Protein AF-A0A535IKL8-F1 (afdb_monomer)

Secondary structure (DSSP, 8-state):
--HHHHHHHHHT--HHHHHHHHHHHHHHTS--HHHHHIIIIIIIIHHHHHHHHHHHHHGGG-S-GGGGTTTTHHHHHHHHHHHHT--SHHHHHHHHHHHHHHHHHHHHT-HHHHHHHHHHHHHHHHHHSPPPPP--

Radius of gyration: 20.5 Å; Cα contacts (8 Å, |Δi|>4): 107; chains: 1; bounding box: 47×51×52 Å

Sequence (136 aa):
MPAPRRALMAHVLTDEAFALAIAHFTRLGRTDERGYWIAAIGSTWIPWNVATLAGVLIGREIPSPERFGIDIVFPAAMVGLAAGLITGRREVVAAIVGAVLGEAVGLLVSPSLGIVAGGLLGPAAGLAVPERAPRN

Solvent-accessible surface area (backbone atoms only — not comparable to full-atom values): 7489 Å² total; per-residue (Å²): 132,59,70,71,59,53,50,55,51,58,71,51,59,44,73,66,21,46,54,49,26,51,56,50,23,64,74,67,76,44,91,49,71,66,58,35,48,45,25,20,41,64,67,40,50,48,54,48,51,52,52,49,50,50,45,69,71,48,51,81,74,51,80,64,46,66,85,75,44,59,81,46,46,65,64,51,49,53,52,51,53,55,56,73,66,49,85,52,70,38,46,50,44,12,51,52,47,13,50,54,44,14,50,52,36,22,75,76,74,33,58,70,54,3,53,52,45,10,68,49,52,3,51,52,54,12,69,70,46,79,80,80,74,82,86,126

Mean predicted aligned error: 6.41 Å

Structure (mmCIF, N/CA/C/O backbone):
data_AF-A0A535IKL8-F1
#
_entry.id   AF-A0A535IKL8-F1
#
loop_
_atom_site.group_PDB
_atom_site.id
_atom_site.type_symbol
_atom_site.label_atom_id
_atom_site.label_alt_id
_atom_site.label_comp_id
_atom_site.label_asym_id
_atom_site.label_entity_id
_atom_site.label_seq_id
_atom_site.pdbx_PDB_ins_code
_atom_site.Cartn_x
_atom_site.Cartn_y
_atom_site.Cartn_z
_atom_site.occupancy
_atom_site.B_iso_or_equiv
_atom_site.auth_seq_id
_atom_site.auth_comp_id
_atom_site.auth_asym_id
_atom_site.auth_atom_id
_atom_site.pdbx_PDB_model_num
ATOM 1 N N . MET A 1 1 ? -8.911 18.533 20.422 1.00 74.25 1 MET A N 1
ATOM 2 C CA . MET A 1 1 ? -7.628 18.955 19.806 1.00 74.25 1 MET A CA 1
ATOM 3 C C . MET A 1 1 ? -7.857 20.179 18.924 1.00 74.25 1 MET A C 1
ATOM 5 O O . MET A 1 1 ? -8.888 20.204 18.257 1.00 74.25 1 MET A O 1
ATOM 9 N N . PRO A 1 2 ? -6.940 21.165 18.901 1.00 87.69 2 PRO A N 1
ATOM 10 C CA . PRO A 1 2 ? -7.042 22.349 18.039 1.00 87.69 2 PRO A CA 1
ATOM 11 C C . PRO A 1 2 ? -7.068 21.982 16.546 1.00 87.69 2 PRO A C 1
ATOM 13 O O . PRO A 1 2 ? -6.408 21.024 16.137 1.00 87.69 2 PRO A O 1
ATOM 16 N N . ALA A 1 3 ? -7.776 22.765 15.726 1.00 91.69 3 ALA A N 1
ATOM 17 C CA . ALA A 1 3 ? -7.870 22.573 14.273 1.00 91.69 3 ALA A CA 1
ATOM 18 C C . ALA A 1 3 ? -6.513 22.420 13.542 1.00 91.69 3 ALA A C 1
ATOM 20 O O . ALA A 1 3 ? -6.380 21.454 12.791 1.00 91.69 3 ALA A O 1
ATOM 21 N N . PRO A 1 4 ? -5.479 23.258 13.782 1.00 93.06 4 PRO A N 1
ATOM 22 C CA . PRO A 1 4 ? -4.202 23.119 13.069 1.00 93.06 4 PRO A CA 1
ATOM 23 C C . PRO A 1 4 ? -3.474 21.815 13.409 1.00 93.06 4 PRO A C 1
ATOM 25 O O . PRO A 1 4 ? -2.844 21.200 12.555 1.00 93.06 4 PRO A O 1
ATOM 28 N N . ARG A 1 5 ? -3.612 21.338 14.649 1.00 90.00 5 ARG A N 1
ATOM 29 C CA . ARG A 1 5 ? -2.992 20.086 15.091 1.00 90.00 5 ARG A CA 1
ATOM 30 C C . ARG A 1 5 ? -3.632 18.879 14.416 1.00 90.00 5 ARG A C 1
ATOM 32 O O . ARG A 1 5 ? -2.928 17.988 13.961 1.00 90.00 5 ARG A O 1
ATOM 39 N N . ARG A 1 6 ? -4.962 18.887 14.288 1.00 89.25 6 ARG A N 1
ATOM 40 C CA . ARG A 1 6 ? -5.698 17.862 13.533 1.00 89.25 6 ARG A CA 1
ATOM 41 C C . ARG A 1 6 ? -5.328 17.868 12.051 1.00 89.25 6 ARG A C 1
ATOM 43 O O . ARG A 1 6 ? -5.210 16.794 11.478 1.00 89.25 6 ARG A O 1
ATOM 50 N N . ALA A 1 7 ? -5.123 19.044 11.457 1.00 93.06 7 ALA A N 1
ATOM 51 C CA . ALA A 1 7 ? -4.684 19.159 10.069 1.00 93.06 7 ALA A CA 1
ATOM 52 C C . ALA A 1 7 ? -3.282 18.565 9.863 1.00 93.06 7 ALA A C 1
ATOM 54 O O . ALA A 1 7 ? -3.081 17.803 8.924 1.00 93.06 7 ALA A O 1
ATOM 55 N N . LEU A 1 8 ? -2.339 18.838 10.772 1.00 92.56 8 LEU A N 1
ATOM 56 C CA . LEU A 1 8 ? -1.001 18.246 10.701 1.00 92.56 8 LEU A CA 1
ATOM 57 C C . LEU A 1 8 ? -1.037 16.725 10.881 1.00 92.56 8 LEU A C 1
ATOM 59 O O . LEU A 1 8 ? -0.353 16.010 10.160 1.00 92.56 8 LEU A O 1
ATOM 63 N N . MET A 1 9 ? -1.852 16.226 11.816 1.00 92.94 9 MET A N 1
ATOM 64 C CA . MET A 1 9 ? -2.051 14.785 11.972 1.00 92.94 9 MET A CA 1
ATOM 65 C C . MET A 1 9 ? -2.603 14.190 10.676 1.00 92.94 9 MET A C 1
ATOM 67 O O . MET A 1 9 ? -2.003 13.263 10.153 1.00 92.94 9 MET A O 1
ATOM 71 N N . ALA A 1 10 ? -3.666 14.767 10.113 1.00 91.44 10 ALA A N 1
ATOM 72 C CA . ALA A 1 10 ? -4.252 14.306 8.856 1.00 91.44 10 ALA A CA 1
ATOM 73 C C . ALA A 1 10 ? -3.261 14.340 7.678 1.00 91.44 10 ALA A C 1
ATOM 75 O O . ALA A 1 10 ? -3.314 13.464 6.827 1.00 91.44 10 ALA A O 1
ATOM 76 N N . HIS A 1 11 ? -2.337 15.306 7.641 1.00 92.19 11 HIS A N 1
ATOM 77 C CA . HIS A 1 11 ? -1.319 15.397 6.591 1.00 92.19 11 HIS A CA 1
ATOM 78 C C . HIS A 1 11 ? -0.362 14.195 6.568 1.00 92.19 11 HIS A C 1
ATOM 80 O O . HIS A 1 11 ? 0.059 13.776 5.496 1.00 92.19 11 HIS A O 1
ATOM 86 N N . VAL A 1 12 ? -0.026 13.638 7.735 1.00 93.25 12 VAL A N 1
ATOM 87 C CA . VAL A 1 12 ? 0.870 12.472 7.852 1.00 93.25 12 VAL A CA 1
ATOM 88 C C . VAL A 1 12 ? 0.115 11.151 8.026 1.00 93.25 12 VAL A C 1
ATOM 90 O O . VAL A 1 12 ? 0.720 10.135 8.366 1.00 93.25 12 VAL A O 1
ATOM 93 N N . LEU A 1 13 ? -1.209 11.167 7.863 1.00 94.12 13 LEU A N 1
ATOM 94 C CA . LEU A 1 13 ? -2.038 9.979 8.001 1.00 94.12 13 LEU A CA 1
ATOM 95 C C . LEU A 1 13 ? -1.947 9.146 6.722 1.00 94.12 13 LEU A C 1
ATO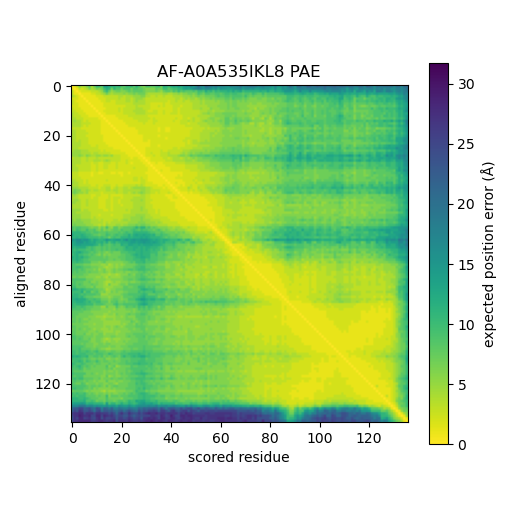M 97 O O . LEU A 1 13 ? -2.432 9.560 5.673 1.00 94.12 13 LEU A O 1
ATOM 101 N N . THR A 1 14 ? -1.357 7.963 6.834 1.00 93.56 14 THR A N 1
ATOM 102 C CA . THR A 1 14 ? -1.373 6.922 5.800 1.00 93.56 14 THR A CA 1
ATOM 103 C C . THR A 1 14 ? -2.177 5.716 6.283 1.00 93.56 14 THR A C 1
ATOM 105 O O . THR A 1 14 ? -2.537 5.642 7.463 1.00 93.56 14 THR A O 1
ATOM 108 N N . ASP A 1 15 ? -2.435 4.755 5.398 1.00 90.81 15 ASP A N 1
ATOM 109 C CA . ASP A 1 15 ? -3.172 3.534 5.738 1.00 90.81 15 ASP A CA 1
ATOM 110 C C . ASP A 1 15 ? -2.436 2.705 6.804 1.00 90.81 15 ASP A C 1
ATOM 112 O O . ASP A 1 15 ? -3.054 2.190 7.738 1.00 90.81 15 ASP A O 1
ATOM 116 N N . GLU A 1 16 ? -1.104 2.643 6.742 1.00 90.69 16 GLU A N 1
ATOM 117 C CA . GLU A 1 16 ? -0.260 1.949 7.721 1.00 90.69 16 GLU A CA 1
ATOM 118 C C . GLU A 1 16 ? -0.261 2.671 9.069 1.00 90.69 16 GLU A C 1
ATOM 120 O O . GLU A 1 16 ? -0.438 2.048 10.122 1.00 90.69 16 GLU A O 1
ATOM 125 N N . ALA A 1 17 ? -0.117 4.000 9.048 1.00 93.06 17 ALA A N 1
ATOM 126 C CA . ALA A 1 17 ? -0.199 4.820 10.248 1.00 93.06 17 ALA A CA 1
ATOM 127 C C . ALA A 1 17 ? -1.577 4.694 10.911 1.00 93.06 17 ALA A C 1
ATOM 129 O O . ALA A 1 17 ? -1.663 4.579 12.136 1.00 93.06 17 ALA A O 1
ATOM 130 N N . PHE A 1 18 ? -2.648 4.669 10.111 1.00 93.38 18 PHE A N 1
ATOM 131 C CA . PHE A 1 18 ? -4.012 4.449 10.575 1.00 93.38 18 PHE A CA 1
ATOM 132 C C . PHE A 1 18 ? -4.175 3.060 11.194 1.00 93.38 18 PHE A C 1
ATOM 134 O O . PHE A 1 18 ? -4.646 2.969 12.328 1.00 93.38 18 PHE A O 1
ATOM 141 N N . ALA A 1 19 ? -3.744 1.998 10.506 1.00 92.31 19 ALA A N 1
ATOM 142 C CA . ALA A 1 19 ? -3.843 0.619 10.984 1.00 92.31 19 ALA A CA 1
ATOM 143 C C . ALA A 1 19 ? -3.109 0.415 12.322 1.00 92.31 19 ALA A C 1
ATOM 145 O O . ALA A 1 19 ? -3.655 -0.173 13.260 1.00 92.31 19 ALA A O 1
ATOM 146 N N . LEU A 1 20 ? -1.896 0.957 12.450 1.00 93.62 20 LEU A N 1
ATOM 147 C CA . LEU A 1 20 ? -1.121 0.903 13.691 1.00 93.62 20 LEU A CA 1
ATOM 148 C C . LEU A 1 20 ? -1.765 1.740 14.805 1.00 93.62 20 LEU A C 1
ATOM 150 O O . LEU A 1 20 ? -1.882 1.271 15.942 1.00 93.62 20 LEU A O 1
ATOM 154 N N . ALA A 1 21 ? -2.206 2.962 14.493 1.00 94.25 21 ALA A N 1
ATOM 155 C CA . ALA A 1 21 ? -2.826 3.851 15.469 1.00 94.25 21 ALA A CA 1
ATOM 156 C C . ALA A 1 21 ? -4.158 3.290 15.988 1.00 94.25 21 ALA A C 1
ATOM 158 O O . ALA A 1 21 ? -4.375 3.277 17.200 1.00 94.25 21 ALA A O 1
ATOM 159 N N . ILE A 1 22 ? -5.029 2.776 15.113 1.00 94.19 22 ILE A N 1
ATOM 160 C CA . ILE A 1 22 ? -6.327 2.228 15.525 1.00 94.19 22 ILE A CA 1
ATOM 161 C C . ILE A 1 22 ? -6.158 0.949 16.347 1.00 94.19 22 ILE A C 1
ATOM 163 O O . ILE A 1 22 ? -6.784 0.824 17.397 1.00 94.19 22 ILE A O 1
ATOM 167 N N . ALA A 1 23 ? -5.249 0.048 15.957 1.00 93.69 23 ALA A N 1
ATOM 168 C CA . ALA A 1 23 ? -4.936 -1.143 16.746 1.00 93.69 23 ALA A CA 1
ATOM 169 C C . ALA A 1 23 ? -4.415 -0.769 18.146 1.00 93.69 23 ALA A C 1
ATOM 171 O O . ALA A 1 23 ? -4.797 -1.375 19.152 1.00 93.69 23 ALA A O 1
ATOM 172 N N . HIS A 1 24 ? -3.581 0.272 18.229 1.00 94.94 24 HIS A N 1
ATOM 173 C CA . HIS A 1 24 ? -3.083 0.798 19.494 1.00 94.94 24 HIS A CA 1
ATOM 174 C C . HIS A 1 24 ? -4.193 1.417 20.359 1.00 94.94 24 HIS A C 1
ATOM 176 O O . HIS A 1 24 ? -4.280 1.109 21.550 1.00 94.94 24 HIS A O 1
ATOM 182 N N . PHE A 1 25 ? -5.063 2.248 19.778 1.00 95.75 25 PHE A N 1
ATOM 183 C CA . PHE A 1 25 ? -6.163 2.895 20.503 1.00 95.75 25 PHE A CA 1
ATOM 184 C C . PHE A 1 25 ? -7.187 1.886 21.005 1.00 95.75 25 PHE A C 1
ATOM 186 O O . PHE A 1 25 ? -7.606 1.982 22.158 1.00 95.75 25 PHE A O 1
ATOM 193 N N . THR A 1 26 ? -7.537 0.891 20.186 1.00 95.62 26 THR A N 1
ATOM 194 C CA . THR A 1 26 ? -8.438 -0.198 20.583 1.00 95.62 26 THR A CA 1
ATOM 195 C C . THR A 1 26 ? -7.865 -0.973 21.765 1.00 95.62 26 THR A C 1
ATOM 197 O O . THR A 1 26 ? -8.587 -1.240 22.722 1.00 95.62 26 THR A O 1
ATOM 200 N N . ARG A 1 27 ? -6.555 -1.262 21.768 1.00 96.06 27 ARG A N 1
ATOM 201 C CA . ARG A 1 27 ? -5.894 -1.931 22.902 1.00 96.06 27 ARG A CA 1
ATOM 202 C C . ARG A 1 27 ? -5.917 -1.094 24.185 1.00 96.06 27 ARG A C 1
ATOM 204 O O . ARG A 1 27 ? -6.022 -1.653 25.271 1.00 96.06 27 ARG A O 1
ATOM 211 N N . LEU A 1 28 ? -5.776 0.226 24.075 1.00 95.94 28 LEU A N 1
ATOM 212 C CA . LEU A 1 28 ? -5.777 1.133 25.228 1.00 95.94 28 LEU A CA 1
ATOM 213 C C . LEU A 1 28 ? -7.182 1.548 25.691 1.00 95.94 28 LEU A C 1
ATOM 215 O O . LEU A 1 28 ? -7.309 2.111 26.777 1.00 95.94 28 LEU A O 1
ATOM 219 N N . GLY A 1 29 ? -8.216 1.345 24.869 1.00 96.19 29 GLY A N 1
ATOM 220 C CA . GLY A 1 29 ? -9.574 1.838 25.121 1.00 96.19 29 GLY A CA 1
ATOM 221 C C . GLY A 1 29 ? -9.709 3.366 25.067 1.00 96.19 29 GLY A C 1
ATOM 222 O O . GLY A 1 29 ? -10.720 3.914 25.500 1.00 96.19 29 GLY A O 1
ATOM 223 N N . ARG A 1 30 ? -8.692 4.077 24.565 1.00 93.62 30 ARG A N 1
ATOM 224 C CA . ARG A 1 30 ? -8.683 5.540 24.435 1.00 93.62 30 ARG A CA 1
ATOM 225 C C . ARG A 1 30 ? -7.778 5.988 23.296 1.00 93.62 30 ARG A C 1
ATOM 227 O O . ARG A 1 30 ? -6.819 5.307 22.941 1.00 93.62 30 ARG A O 1
ATOM 234 N N . THR A 1 31 ? -8.030 7.188 22.785 1.00 91.25 31 THR A N 1
ATOM 235 C CA . THR A 1 31 ? -7.108 7.848 21.856 1.00 91.25 31 THR A CA 1
ATOM 236 C C . THR A 1 31 ? -5.801 8.202 22.563 1.00 91.25 31 THR A C 1
ATOM 238 O O . THR A 1 31 ? -5.821 8.740 23.677 1.00 91.25 31 THR A O 1
ATOM 241 N N . ASP A 1 32 ? -4.675 7.954 21.899 1.00 93.81 32 ASP A N 1
ATOM 242 C CA . ASP A 1 32 ? -3.350 8.328 22.388 1.00 93.81 32 ASP A CA 1
ATOM 243 C C . ASP A 1 32 ? -2.556 9.081 21.319 1.00 93.81 32 ASP A C 1
ATOM 245 O O . ASP A 1 32 ? -2.078 8.521 20.337 1.00 93.81 32 ASP A O 1
ATOM 249 N N . GLU A 1 33 ? -2.408 10.390 21.498 1.00 92.25 33 GLU A N 1
ATOM 250 C CA . GLU A 1 33 ? -1.768 11.220 20.477 1.00 92.25 33 GLU A CA 1
ATOM 251 C C . GLU A 1 33 ? -0.281 10.887 20.286 1.00 92.25 33 GLU A C 1
ATOM 253 O O . GLU A 1 33 ? 0.255 11.003 19.190 1.00 92.25 33 GLU A O 1
ATOM 258 N N . ARG A 1 34 ? 0.411 10.452 21.341 1.00 92.69 34 ARG A N 1
ATOM 259 C CA . ARG A 1 34 ? 1.823 10.069 21.226 1.00 92.69 34 ARG A CA 1
ATOM 260 C C . ARG A 1 34 ? 1.969 8.788 20.412 1.00 92.69 34 ARG A C 1
ATOM 262 O O . ARG A 1 34 ? 2.785 8.758 19.493 1.00 92.69 34 ARG A O 1
ATOM 269 N N . GLY A 1 35 ? 1.142 7.781 20.697 1.00 92.81 35 GLY A N 1
ATOM 270 C CA . GLY A 1 35 ? 1.054 6.561 19.899 1.00 92.81 35 GLY A CA 1
ATOM 271 C C . GLY A 1 35 ? 0.753 6.844 18.426 1.00 92.81 35 GLY A C 1
ATOM 272 O O . GLY A 1 35 ? 1.382 6.246 17.555 1.00 92.81 35 GLY A O 1
ATOM 273 N N . TYR A 1 36 ? -0.114 7.825 18.143 1.00 94.69 36 TYR A N 1
ATOM 274 C CA . TYR A 1 36 ? -0.354 8.296 16.777 1.00 94.69 36 TYR A CA 1
ATOM 275 C C . TYR A 1 36 ? 0.925 8.767 16.079 1.00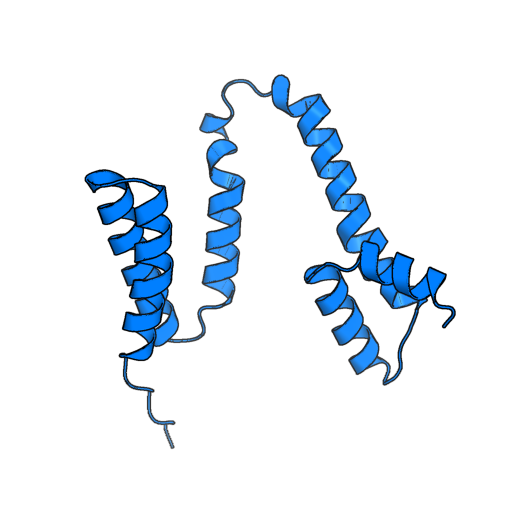 94.69 36 TYR A C 1
ATOM 277 O O . TYR A 1 36 ? 1.246 8.292 14.995 1.00 94.69 36 TYR A O 1
ATOM 285 N N . TRP A 1 37 ? 1.665 9.701 16.686 1.00 95.19 37 TRP A N 1
ATOM 286 C CA . TRP A 1 37 ? 2.855 10.275 16.053 1.00 95.19 37 TRP A CA 1
ATOM 287 C C . TRP A 1 37 ? 3.969 9.244 15.853 1.00 95.19 37 TRP A C 1
ATOM 289 O O . TRP A 1 37 ? 4.702 9.328 14.871 1.00 95.19 37 TRP A O 1
ATOM 299 N N . ILE A 1 38 ? 4.075 8.242 16.729 1.00 94.44 38 ILE A N 1
ATOM 300 C CA . ILE A 1 38 ? 5.015 7.126 16.549 1.00 94.44 38 ILE A CA 1
ATOM 301 C C . ILE A 1 38 ? 4.625 6.273 15.330 1.00 94.44 38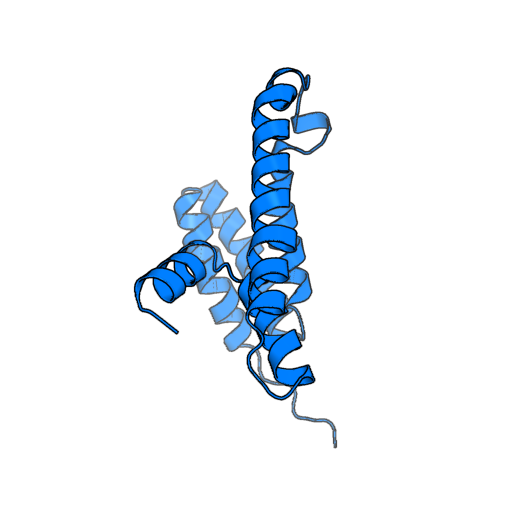 ILE A C 1
ATOM 303 O O . ILE A 1 38 ? 5.493 5.919 1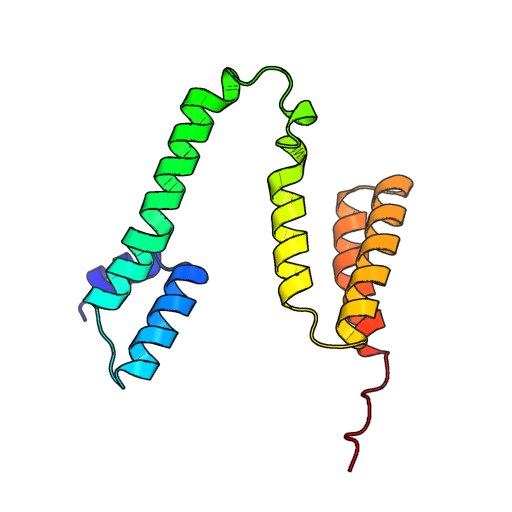4.530 1.00 94.44 38 ILE A O 1
ATOM 307 N N . ALA A 1 39 ? 3.335 5.977 15.150 1.00 93.06 39 ALA A N 1
ATOM 308 C CA . ALA A 1 39 ? 2.842 5.256 13.976 1.00 93.06 39 ALA A CA 1
ATOM 309 C C . ALA A 1 39 ? 3.031 6.070 12.680 1.00 93.06 39 ALA A C 1
ATOM 311 O O . ALA A 1 39 ? 3.604 5.581 11.707 1.00 93.06 39 ALA A O 1
ATOM 312 N N . ALA A 1 40 ? 2.614 7.337 12.687 1.00 93.56 40 ALA A N 1
ATOM 313 C CA . ALA A 1 40 ? 2.660 8.204 11.515 1.00 93.56 40 ALA A CA 1
ATOM 314 C C . ALA A 1 40 ? 4.090 8.603 11.124 1.00 93.56 40 ALA A C 1
ATOM 316 O O . ALA A 1 40 ? 4.526 8.357 10.001 1.00 93.56 40 ALA A O 1
ATOM 317 N N . ILE A 1 41 ? 4.853 9.190 12.050 1.00 93.94 41 ILE A N 1
ATOM 318 C CA . ILE A 1 41 ? 6.196 9.697 11.750 1.00 93.94 41 ILE A CA 1
ATOM 319 C C . ILE A 1 41 ? 7.233 8.584 11.852 1.00 93.94 41 ILE A C 1
ATOM 321 O O . ILE A 1 41 ? 8.005 8.371 10.920 1.00 93.94 41 ILE A O 1
ATOM 325 N N . GLY A 1 42 ? 7.257 7.885 12.987 1.00 91.00 42 GLY A N 1
ATOM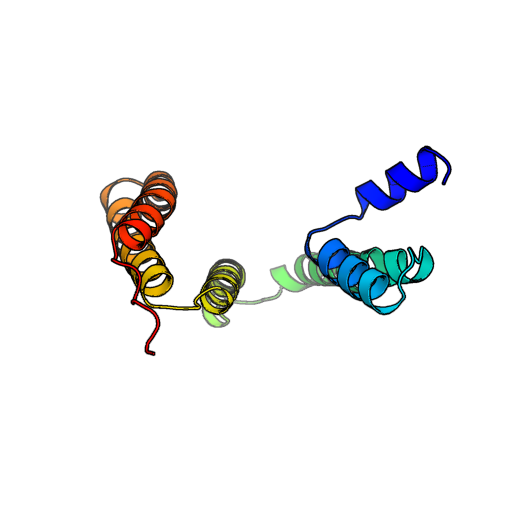 326 C CA . GLY A 1 42 ? 8.307 6.914 13.291 1.00 91.00 42 GLY A CA 1
ATOM 327 C C . GLY A 1 42 ? 8.269 5.683 12.391 1.00 91.00 42 GLY A C 1
ATOM 328 O O . GLY A 1 42 ? 9.313 5.235 11.930 1.00 91.00 42 GLY A O 1
ATOM 329 N N . SER A 1 43 ? 7.073 5.157 12.124 1.00 88.12 43 SER A N 1
ATOM 330 C CA . SER A 1 43 ? 6.917 3.892 11.393 1.00 88.12 43 SER A CA 1
ATOM 331 C C . SER A 1 43 ? 6.708 4.081 9.893 1.00 88.12 43 SER A C 1
ATOM 333 O O . SER A 1 43 ? 6.984 3.157 9.137 1.00 88.12 43 SER A O 1
ATOM 335 N N . THR A 1 44 ? 6.260 5.266 9.458 1.00 90.12 44 THR A N 1
ATOM 336 C CA . THR A 1 44 ? 5.890 5.491 8.053 1.00 90.12 44 THR A CA 1
ATOM 337 C C . THR A 1 44 ? 6.664 6.641 7.417 1.00 90.12 44 THR A C 1
ATOM 339 O O . THR A 1 44 ? 7.450 6.415 6.499 1.00 90.12 44 THR A O 1
ATOM 342 N N . TRP A 1 45 ? 6.522 7.870 7.925 1.00 93.38 45 TRP A N 1
ATOM 343 C CA . TRP A 1 45 ? 7.113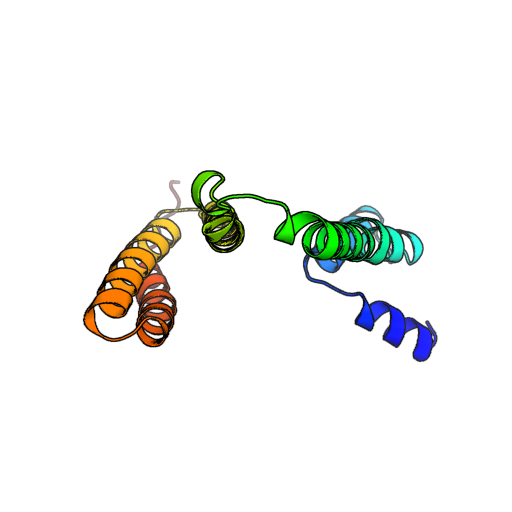 9.050 7.282 1.00 93.38 45 TRP A CA 1
ATOM 344 C C . TRP A 1 45 ? 8.648 9.017 7.241 1.00 93.38 45 TRP A C 1
ATOM 346 O O . TRP A 1 45 ? 9.233 9.285 6.191 1.00 93.38 45 TRP A O 1
ATOM 356 N N . ILE A 1 46 ? 9.317 8.684 8.355 1.00 95.00 46 ILE A N 1
ATOM 357 C CA . ILE A 1 46 ? 10.787 8.628 8.407 1.00 95.00 46 ILE A CA 1
ATOM 358 C C . ILE A 1 46 ? 11.320 7.515 7.493 1.00 95.00 46 ILE A C 1
ATOM 360 O O . ILE A 1 46 ? 12.121 7.842 6.614 1.00 95.00 46 ILE A O 1
ATOM 364 N N . PRO A 1 47 ? 10.891 6.238 7.620 1.00 94.50 47 PRO A N 1
ATOM 365 C CA . PRO A 1 47 ? 11.366 5.176 6.735 1.00 94.50 47 PRO A CA 1
ATOM 366 C C . PRO A 1 47 ? 11.129 5.482 5.258 1.00 94.50 47 PRO A C 1
ATOM 368 O O . PRO A 1 47 ? 12.026 5.265 4.447 1.00 94.50 47 PRO A O 1
ATOM 371 N N . TRP A 1 48 ? 9.973 6.058 4.914 1.00 92.81 48 TRP A N 1
ATOM 372 C CA . TRP A 1 48 ? 9.655 6.450 3.543 1.00 92.81 48 TRP A CA 1
ATOM 373 C C . TRP A 1 48 ? 10.635 7.484 2.986 1.00 92.81 48 TRP A C 1
ATOM 375 O O . TRP A 1 48 ? 11.194 7.299 1.903 1.00 92.81 48 TRP A O 1
ATOM 385 N N . ASN A 1 49 ? 10.873 8.572 3.724 1.00 95.75 49 ASN A N 1
ATOM 386 C CA . ASN A 1 49 ? 11.787 9.625 3.282 1.00 95.75 49 ASN A CA 1
ATOM 387 C C . ASN A 1 49 ? 13.237 9.134 3.233 1.00 95.75 49 ASN A C 1
ATOM 389 O O . ASN A 1 49 ? 13.953 9.473 2.295 1.00 95.75 49 ASN A O 1
ATOM 393 N N . VAL A 1 50 ? 13.661 8.303 4.190 1.00 96.50 50 VAL A N 1
ATOM 394 C CA . VAL A 1 50 ? 14.999 7.692 4.185 1.00 96.50 50 VAL A CA 1
ATOM 395 C C . VAL A 1 50 ? 15.170 6.773 2.978 1.00 96.50 50 VAL A C 1
ATOM 397 O O . VAL A 1 50 ? 16.163 6.900 2.267 1.00 96.50 50 VAL A O 1
ATOM 400 N N . ALA A 1 51 ? 14.202 5.894 2.703 1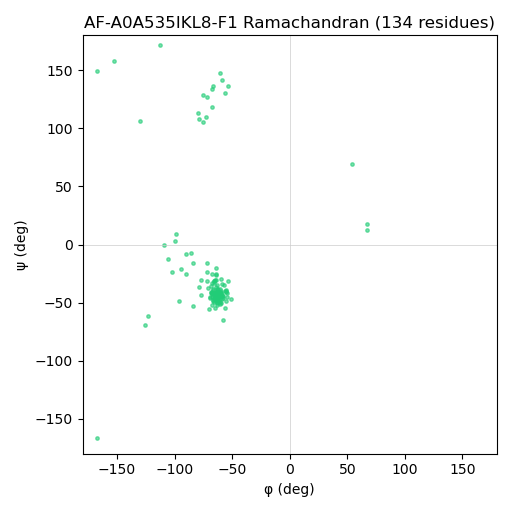.00 92.94 51 ALA A N 1
ATOM 401 C CA . ALA A 1 51 ? 14.236 5.010 1.540 1.00 92.94 51 ALA A CA 1
ATOM 402 C C . ALA A 1 51 ? 14.218 5.801 0.223 1.00 92.94 51 ALA A C 1
ATOM 404 O O . ALA A 1 51 ? 14.982 5.492 -0.688 1.00 92.94 51 ALA A O 1
ATOM 405 N N . THR A 1 52 ? 13.410 6.861 0.142 1.00 93.81 52 THR A N 1
ATOM 406 C CA . THR A 1 52 ? 13.356 7.758 -1.023 1.00 93.81 52 THR A CA 1
ATOM 407 C C . THR A 1 52 ? 14.692 8.458 -1.239 1.00 93.81 52 THR A C 1
ATOM 409 O O . THR A 1 52 ? 15.221 8.452 -2.348 1.00 93.81 52 THR A O 1
ATOM 412 N N . LEU A 1 53 ? 15.270 9.033 -0.182 1.00 96.62 53 LEU A N 1
ATOM 413 C CA . LEU A 1 53 ? 16.561 9.709 -0.254 1.00 96.62 53 LEU A CA 1
ATOM 414 C C . LEU A 1 53 ? 17.668 8.729 -0.655 1.00 96.62 53 LEU A C 1
ATOM 416 O O . LEU A 1 53 ? 18.446 9.029 -1.55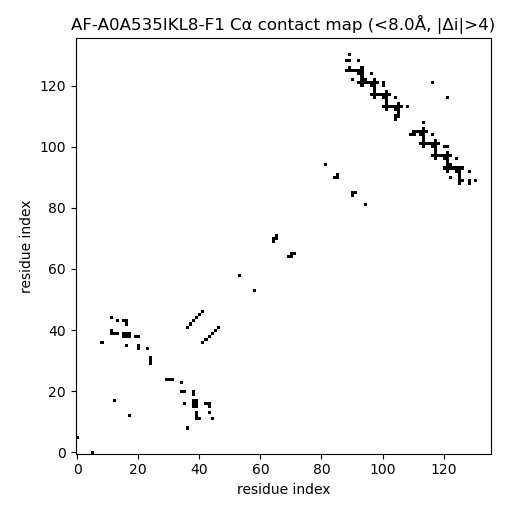7 1.00 96.62 53 LEU A O 1
ATOM 420 N N . ALA A 1 54 ? 17.705 7.545 -0.042 1.00 93.69 54 ALA A N 1
ATOM 421 C CA . ALA A 1 54 ? 18.638 6.485 -0.410 1.00 93.69 54 ALA A CA 1
ATOM 422 C C . ALA A 1 54 ? 18.474 6.080 -1.883 1.00 93.69 54 ALA A C 1
ATOM 424 O O . ALA A 1 54 ? 19.466 5.983 -2.603 1.00 93.69 54 ALA A O 1
ATOM 425 N N . GLY A 1 55 ? 17.235 5.922 -2.354 1.00 91.19 55 GLY A N 1
ATOM 426 C CA . GLY A 1 55 ? 16.927 5.612 -3.749 1.00 91.19 55 GLY A CA 1
ATOM 427 C C . GLY A 1 55 ? 17.387 6.701 -4.721 1.00 91.19 55 GLY A C 1
ATOM 428 O O . GLY A 1 55 ? 17.983 6.388 -5.747 1.00 91.19 55 GLY A O 1
ATOM 429 N N . VAL A 1 56 ? 17.184 7.980 -4.393 1.00 92.06 56 VAL A N 1
ATOM 430 C CA . VAL A 1 56 ? 17.626 9.105 -5.237 1.00 92.06 56 VAL A CA 1
ATOM 431 C C . VAL A 1 56 ? 19.152 9.220 -5.278 1.00 92.06 56 VAL A C 1
ATOM 433 O O . VAL A 1 56 ? 19.708 9.489 -6.344 1.00 92.06 56 VAL A O 1
ATOM 436 N N . LEU A 1 57 ? 19.825 9.027 -4.141 1.00 94.44 57 LEU A N 1
ATOM 437 C CA . LEU A 1 57 ? 21.277 9.187 -4.031 1.00 94.44 57 LEU A CA 1
ATOM 438 C C . LEU A 1 57 ? 22.052 8.004 -4.618 1.00 94.44 57 LEU A C 1
ATOM 440 O O . LEU A 1 57 ? 23.047 8.216 -5.301 1.00 94.44 57 LEU A O 1
ATOM 444 N N . ILE A 1 58 ? 21.611 6.774 -4.347 1.00 91.38 58 ILE A N 1
ATOM 445 C CA . ILE A 1 58 ? 22.359 5.551 -4.682 1.00 91.38 58 ILE A CA 1
ATOM 446 C C . ILE A 1 58 ? 21.785 4.875 -5.932 1.00 91.38 58 ILE A C 1
ATOM 448 O O . ILE A 1 58 ? 22.504 4.172 -6.633 1.00 91.38 58 ILE A O 1
ATOM 452 N N . GLY A 1 59 ? 20.512 5.101 -6.271 1.00 86.25 59 GLY A N 1
ATOM 453 C CA . GLY A 1 59 ? 19.835 4.375 -7.352 1.00 86.25 59 GLY A CA 1
ATOM 454 C C . GLY A 1 59 ? 20.485 4.534 -8.728 1.00 86.25 59 GLY A C 1
ATOM 455 O O . GLY A 1 59 ? 20.440 3.605 -9.527 1.00 86.25 59 GLY A O 1
ATOM 456 N N . ARG A 1 60 ? 21.141 5.673 -8.994 1.00 86.00 60 ARG A N 1
ATOM 457 C CA . ARG A 1 60 ? 21.877 5.915 -10.250 1.00 86.00 60 ARG A CA 1
ATOM 458 C C . ARG A 1 60 ? 23.176 5.116 -10.358 1.00 86.00 60 ARG A C 1
ATOM 460 O O . ARG A 1 60 ? 23.636 4.874 -11.467 1.00 86.00 60 ARG A O 1
ATOM 467 N N . GLU A 1 61 ? 23.737 4.708 -9.226 1.00 88.88 61 GLU A N 1
ATOM 468 C CA . GLU A 1 61 ? 24.989 3.953 -9.150 1.00 88.88 61 GLU A CA 1
ATOM 469 C C . GLU A 1 61 ? 24.769 2.444 -9.307 1.00 88.88 61 GLU A C 1
ATOM 471 O O . GLU A 1 61 ? 25.740 1.700 -9.395 1.00 88.88 61 GLU A O 1
ATOM 476 N N . ILE A 1 62 ? 23.515 1.969 -9.334 1.00 86.56 62 ILE A N 1
ATOM 477 C CA . ILE A 1 62 ? 23.186 0.545 -9.457 1.00 86.56 62 ILE A CA 1
ATOM 478 C C . ILE A 1 62 ? 23.320 0.118 -10.926 1.00 86.56 62 ILE A C 1
ATOM 480 O O . ILE A 1 62 ? 22.454 0.452 -11.743 1.00 86.56 62 ILE A O 1
ATOM 484 N N . PRO A 1 63 ? 24.352 -0.662 -11.301 1.00 85.44 63 PRO A N 1
ATOM 485 C CA . PRO A 1 63 ? 24.512 -1.101 -12.676 1.00 85.44 63 PRO A CA 1
ATOM 486 C C . PRO A 1 63 ? 23.499 -2.208 -12.967 1.00 85.44 63 PRO A C 1
ATOM 488 O O . PRO A 1 63 ? 23.449 -3.212 -12.260 1.00 85.44 63 PRO A O 1
ATOM 491 N N . SER A 1 64 ? 22.732 -2.057 -14.048 1.00 87.88 64 SER A N 1
ATOM 492 C CA . SER A 1 64 ? 21.718 -3.036 -14.482 1.00 87.88 64 SER A CA 1
ATOM 493 C C . SER A 1 64 ? 20.688 -3.400 -13.387 1.00 87.88 64 SER A C 1
ATOM 495 O O . SER A 1 64 ? 20.680 -4.543 -12.921 1.00 87.88 64 SER A O 1
ATOM 497 N N . PRO A 1 65 ? 19.789 -2.475 -12.987 1.00 86.19 65 PRO A N 1
ATOM 498 C CA . PRO A 1 65 ? 18.788 -2.708 -11.932 1.00 86.19 65 PRO A CA 1
ATOM 499 C C . PRO A 1 65 ? 17.916 -3.957 -12.148 1.00 86.19 65 PRO A C 1
ATOM 501 O O . PRO A 1 65 ? 17.545 -4.629 -11.186 1.00 86.19 65 PRO A O 1
ATOM 504 N N . GLU A 1 66 ? 17.665 -4.308 -13.410 1.00 88.12 66 GLU A N 1
ATOM 505 C CA . GLU A 1 66 ? 16.916 -5.497 -13.842 1.00 88.12 66 GLU A CA 1
ATOM 506 C C . GLU A 1 66 ? 17.524 -6.809 -13.316 1.00 88.12 66 GLU A C 1
ATOM 508 O O . GLU A 1 66 ? 16.805 -7.728 -12.932 1.00 88.12 66 GLU A O 1
ATOM 513 N N . ARG A 1 67 ? 18.860 -6.903 -13.202 1.00 89.00 67 ARG A N 1
ATOM 514 C CA . ARG A 1 67 ? 19.521 -8.108 -12.655 1.00 89.00 67 ARG A CA 1
ATOM 515 C C . ARG A 1 67 ? 19.182 -8.359 -11.190 1.00 89.00 67 ARG A C 1
ATOM 517 O O . ARG A 1 67 ? 19.282 -9.494 -10.732 1.00 89.00 67 ARG A O 1
ATOM 524 N N . PHE A 1 68 ? 18.822 -7.306 -10.466 1.00 88.00 68 PHE A N 1
ATOM 525 C CA . PHE A 1 68 ? 18.437 -7.366 -9.062 1.00 88.00 68 PHE A CA 1
ATOM 526 C C . PHE A 1 68 ? 16.911 -7.360 -8.883 1.00 88.00 68 PHE A C 1
ATOM 528 O O . PHE A 1 68 ? 16.438 -7.333 -7.749 1.00 88.00 68 PHE A O 1
ATOM 535 N N . GLY A 1 69 ? 16.142 -7.374 -9.983 1.00 88.38 69 GLY A N 1
ATOM 536 C CA . GLY A 1 69 ? 14.680 -7.309 -9.977 1.00 88.38 69 GLY A CA 1
ATOM 537 C C . GLY A 1 69 ? 14.119 -5.974 -9.485 1.00 88.38 69 GLY A C 1
ATOM 538 O O . GLY A 1 69 ? 12.956 -5.915 -9.094 1.00 88.38 69 GLY A O 1
ATOM 539 N N . ILE A 1 70 ? 14.931 -4.910 -9.458 1.00 89.00 70 ILE A N 1
ATOM 540 C CA . ILE A 1 70 ? 14.543 -3.591 -8.924 1.00 89.00 70 ILE A CA 1
ATOM 541 C C . ILE A 1 70 ? 13.403 -2.969 -9.744 1.00 89.00 70 ILE A C 1
ATOM 543 O O . ILE A 1 70 ? 12.559 -2.262 -9.196 1.00 89.00 70 ILE A O 1
ATOM 547 N N . ASP A 1 71 ? 13.351 -3.277 -11.035 1.00 89.00 71 ASP A N 1
ATOM 548 C CA . ASP A 1 71 ? 12.312 -2.881 -11.985 1.00 89.00 71 ASP A CA 1
ATOM 549 C C . ASP A 1 71 ? 10.928 -3.471 -11.661 1.00 89.00 71 ASP A C 1
ATOM 551 O O . ASP A 1 71 ? 9.910 -2.847 -11.968 1.00 89.00 71 ASP A O 1
ATOM 555 N N . ILE A 1 72 ? 10.875 -4.620 -10.976 1.00 91.62 72 ILE A N 1
ATOM 556 C CA . ILE A 1 72 ? 9.622 -5.297 -10.605 1.00 91.62 72 ILE A CA 1
ATOM 557 C C . ILE A 1 72 ? 9.299 -5.253 -9.107 1.00 91.62 72 ILE A C 1
ATOM 559 O O . ILE A 1 72 ? 8.251 -5.764 -8.709 1.00 91.62 72 ILE A O 1
ATOM 563 N N . VAL A 1 73 ? 10.141 -4.641 -8.263 1.00 91.31 73 VAL A N 1
ATOM 564 C CA . VAL A 1 73 ? 9.943 -4.620 -6.796 1.00 91.31 73 VAL A CA 1
ATOM 565 C C . VAL A 1 73 ? 8.565 -4.084 -6.412 1.00 91.31 73 VAL A C 1
ATOM 567 O O . VAL A 1 73 ? 7.889 -4.677 -5.575 1.00 91.31 73 VAL A O 1
ATOM 570 N N . PHE A 1 74 ? 8.127 -2.980 -7.023 1.00 88.88 74 PHE A N 1
ATOM 571 C CA . PHE A 1 74 ? 6.842 -2.372 -6.678 1.00 88.88 74 PHE A CA 1
ATOM 572 C C . PHE A 1 74 ? 5.641 -3.259 -7.072 1.00 88.88 74 PHE A C 1
ATOM 574 O O . PHE A 1 74 ? 4.838 -3.577 -6.191 1.00 88.88 74 PHE A O 1
ATOM 581 N N . PRO A 1 75 ? 5.521 -3.747 -8.326 1.00 90.25 75 PRO A N 1
ATOM 582 C CA . PRO A 1 75 ? 4.514 -4.751 -8.677 1.00 90.25 75 PRO A CA 1
ATOM 583 C C . PRO A 1 75 ? 4.569 -6.013 -7.805 1.00 90.25 75 PRO A C 1
ATOM 585 O O . PRO A 1 75 ? 3.527 -6.496 -7.364 1.00 90.25 75 PRO A O 1
ATOM 588 N N . ALA A 1 76 ? 5.763 -6.530 -7.501 1.00 91.88 76 ALA A N 1
ATOM 589 C CA . ALA A 1 76 ? 5.929 -7.716 -6.662 1.00 91.88 76 ALA A CA 1
ATOM 590 C C . ALA A 1 76 ? 5.423 -7.485 -5.228 1.00 91.88 76 ALA A C 1
ATOM 592 O O . ALA A 1 76 ? 4.754 -8.353 -4.664 1.00 91.88 76 ALA A O 1
ATOM 593 N N . ALA A 1 77 ? 5.671 -6.303 -4.656 1.00 91.44 77 ALA A N 1
ATOM 594 C CA . ALA A 1 77 ? 5.125 -5.919 -3.358 1.00 91.44 77 ALA A CA 1
ATOM 595 C C . ALA A 1 77 ? 3.587 -5.877 -3.378 1.00 91.44 77 ALA A C 1
ATOM 597 O O . ALA A 1 77 ? 2.953 -6.397 -2.461 1.00 91.44 77 ALA A O 1
ATOM 598 N N . MET A 1 78 ? 2.978 -5.339 -4.443 1.00 90.94 78 MET A N 1
ATOM 599 C CA . MET A 1 78 ? 1.516 -5.337 -4.612 1.00 90.94 78 MET A CA 1
ATOM 600 C C . MET A 1 78 ? 0.940 -6.754 -4.715 1.00 90.94 78 MET A C 1
ATOM 602 O O . MET A 1 78 ? -0.084 -7.045 -4.098 1.00 90.94 78 MET A O 1
ATOM 606 N N . VAL A 1 79 ? 1.614 -7.658 -5.434 1.00 91.69 79 VAL A N 1
ATOM 607 C CA . VAL A 1 79 ? 1.235 -9.081 -5.483 1.00 91.69 79 VAL A CA 1
ATOM 608 C C . VAL A 1 79 ? 1.352 -9.725 -4.100 1.00 91.69 79 VAL A C 1
ATOM 610 O O . VAL A 1 79 ? 0.459 -10.468 -3.702 1.00 91.69 79 VAL A O 1
ATOM 613 N N . GLY A 1 80 ? 2.404 -9.412 -3.340 1.00 92.88 80 GLY A N 1
ATOM 614 C CA . GLY A 1 80 ? 2.566 -9.878 -1.961 1.00 92.88 80 GLY A CA 1
ATOM 615 C C . GLY A 1 80 ? 1.433 -9.413 -1.040 1.00 92.88 80 GLY A C 1
ATOM 616 O O . GLY A 1 80 ? 0.882 -10.220 -0.290 1.00 92.88 80 GLY A O 1
ATOM 617 N N . LEU A 1 81 ? 1.029 -8.142 -1.141 1.00 90.19 81 LEU A N 1
ATOM 618 C CA . LEU A 1 81 ? -0.129 -7.609 -0.415 1.00 90.19 81 LEU A CA 1
ATOM 619 C C . LEU A 1 81 ? -1.423 -8.315 -0.829 1.00 90.19 81 LEU A C 1
ATOM 621 O O . LEU A 1 81 ? -2.178 -8.758 0.034 1.00 90.19 81 LEU A O 1
ATOM 625 N N . ALA A 1 82 ? -1.656 -8.477 -2.135 1.00 90.00 82 ALA A N 1
ATOM 626 C CA . ALA A 1 82 ? -2.825 -9.182 -2.651 1.00 90.00 82 ALA A CA 1
ATOM 627 C C . ALA A 1 82 ? -2.874 -10.635 -2.156 1.00 90.00 82 ALA A C 1
ATOM 629 O O . ALA A 1 82 ? -3.931 -11.099 -1.734 1.00 90.00 82 ALA A O 1
ATOM 630 N N . ALA A 1 83 ? -1.735 -11.332 -2.131 1.00 93.69 83 ALA A N 1
ATOM 631 C CA . ALA A 1 83 ? -1.630 -12.686 -1.596 1.00 93.69 83 ALA A CA 1
ATOM 632 C C . ALA A 1 83 ? -2.006 -12.749 -0.107 1.00 93.69 83 ALA A C 1
ATOM 634 O O . ALA A 1 83 ? -2.703 -13.675 0.304 1.00 93.69 83 ALA A O 1
ATOM 635 N N . GLY A 1 84 ? -1.621 -11.743 0.686 1.00 90.00 84 GLY A N 1
ATOM 636 C CA . GLY A 1 84 ? -2.019 -11.621 2.092 1.00 90.00 84 GLY A CA 1
ATOM 637 C C . GLY A 1 84 ? -3.526 -11.426 2.312 1.00 90.00 84 GLY A C 1
ATOM 638 O O . GLY A 1 84 ? -4.021 -11.712 3.401 1.00 90.00 84 GLY A O 1
ATOM 639 N N . LEU A 1 85 ? -4.266 -10.983 1.290 1.00 90.00 85 LEU A N 1
ATOM 640 C CA . LEU A 1 85 ? -5.724 -10.819 1.327 1.00 90.00 85 LEU A CA 1
ATOM 641 C C . LEU A 1 85 ? -6.491 -12.077 0.880 1.00 90.00 85 LEU A C 1
ATOM 643 O O . LEU A 1 85 ? -7.714 -12.129 1.017 1.00 90.00 85 LEU A O 1
ATOM 647 N N . ILE A 1 86 ? -5.808 -13.099 0.355 1.00 94.00 86 ILE A N 1
ATOM 648 C CA . ILE A 1 86 ? -6.449 -14.338 -0.097 1.00 94.00 86 ILE A CA 1
ATOM 649 C C . ILE A 1 86 ? -6.843 -15.181 1.118 1.00 94.00 86 ILE A C 1
ATOM 651 O O . ILE A 1 86 ? -6.012 -15.833 1.746 1.00 94.00 86 ILE A O 1
ATOM 655 N N . THR A 1 87 ? -8.140 -15.208 1.421 1.00 91.88 87 THR A N 1
ATOM 656 C CA . THR A 1 87 ? -8.698 -15.985 2.543 1.00 91.88 87 THR A CA 1
ATOM 657 C C . THR A 1 87 ? -9.456 -17.238 2.096 1.00 91.88 87 THR A C 1
ATOM 659 O O . THR A 1 87 ? -9.732 -18.121 2.911 1.00 91.88 87 THR A O 1
ATOM 662 N N . GLY A 1 88 ? -9.756 -17.373 0.801 1.00 92.62 88 GLY A N 1
ATOM 663 C CA . GLY A 1 88 ? -10.538 -18.484 0.283 1.00 92.62 88 GLY A CA 1
ATOM 664 C C . GLY A 1 88 ? -10.514 -18.629 -1.238 1.00 92.62 88 GLY A C 1
ATOM 665 O O . GLY A 1 88 ? -9.686 -18.081 -1.963 1.00 92.62 88 GLY A O 1
ATOM 666 N N . ARG A 1 89 ? -11.437 -19.461 -1.738 1.00 93.94 89 ARG A N 1
ATOM 667 C CA . ARG A 1 89 ? -11.512 -19.823 -3.162 1.00 93.94 89 ARG A CA 1
ATOM 668 C C . ARG A 1 89 ? -11.913 -18.640 -4.048 1.00 93.94 89 ARG A C 1
ATOM 670 O O . ARG A 1 89 ? -11.487 -18.597 -5.198 1.00 93.94 89 ARG A O 1
ATOM 677 N N . ARG A 1 90 ? -12.744 -17.723 -3.545 1.00 95.25 90 ARG A N 1
ATOM 678 C CA . ARG A 1 90 ? -13.246 -16.569 -4.309 1.00 95.25 90 ARG A CA 1
ATOM 679 C C . ARG A 1 90 ? -12.101 -15.632 -4.673 1.00 95.25 90 ARG A C 1
ATOM 681 O O . ARG A 1 90 ? -11.968 -15.245 -5.829 1.00 95.25 90 ARG A O 1
ATOM 688 N N . GLU A 1 91 ? -11.240 -15.360 -3.703 1.00 95.00 91 GLU A N 1
ATOM 689 C CA . GLU A 1 91 ? -10.077 -14.486 -3.814 1.00 95.00 91 GLU A CA 1
ATOM 690 C C . GLU A 1 91 ? -9.024 -15.103 -4.741 1.00 95.00 91 GLU A C 1
ATOM 692 O O . GLU A 1 91 ? -8.487 -14.409 -5.599 1.00 95.00 91 GLU A O 1
ATOM 697 N N . VAL A 1 92 ? -8.794 -16.422 -4.648 1.00 95.94 92 VAL A N 1
ATOM 698 C CA . VAL A 1 92 ? -7.914 -17.142 -5.588 1.00 95.94 92 VAL A CA 1
ATOM 699 C C . VAL A 1 92 ? -8.426 -17.028 -7.024 1.00 95.94 92 VAL A C 1
ATOM 701 O O . VAL A 1 92 ? -7.651 -16.730 -7.930 1.00 95.94 92 VAL A O 1
ATOM 704 N N . VAL A 1 93 ? -9.725 -17.253 -7.250 1.00 96.94 93 VAL A N 1
ATOM 705 C CA . VAL A 1 93 ? -10.312 -17.124 -8.592 1.00 96.94 93 VAL A CA 1
ATOM 706 C C . VAL A 1 93 ? -10.193 -15.688 -9.090 1.00 96.94 93 VAL A C 1
ATOM 708 O O . VAL A 1 93 ? -9.782 -15.488 -10.230 1.00 96.94 93 VAL A O 1
ATOM 711 N N . ALA A 1 94 ? -10.477 -14.699 -8.239 1.00 96.75 94 ALA A N 1
ATOM 712 C CA . ALA A 1 94 ? -10.334 -13.298 -8.605 1.00 96.75 94 ALA A CA 1
ATOM 713 C C . ALA A 1 94 ? -8.897 -12.940 -9.003 1.00 96.75 94 ALA A C 1
ATOM 715 O O . ALA A 1 94 ? -8.697 -12.296 -10.032 1.00 96.75 94 ALA A O 1
ATOM 716 N N . ALA A 1 95 ? -7.909 -13.403 -8.234 1.00 96.31 95 ALA A N 1
ATOM 717 C CA . ALA A 1 95 ? -6.497 -13.163 -8.506 1.00 96.31 95 ALA A CA 1
ATOM 718 C C . ALA A 1 95 ? -6.047 -13.807 -9.826 1.00 96.31 95 ALA A C 1
ATOM 720 O O . ALA A 1 95 ? -5.431 -13.137 -10.652 1.00 96.31 95 ALA A O 1
ATOM 721 N N . ILE A 1 96 ? -6.393 -15.078 -10.061 1.00 97.19 96 ILE A N 1
ATOM 722 C CA . ILE A 1 96 ? -5.995 -15.799 -11.281 1.00 97.19 96 ILE A CA 1
ATOM 723 C C . ILE A 1 96 ? -6.668 -15.194 -12.513 1.00 97.19 96 ILE A C 1
ATOM 725 O O . ILE A 1 96 ? -5.996 -14.917 -13.504 1.00 97.19 96 ILE A O 1
ATOM 729 N N . VAL A 1 97 ? -7.984 -14.967 -12.465 1.00 97.75 97 VAL A N 1
ATOM 730 C CA . VAL A 1 97 ? -8.721 -14.395 -13.601 1.00 97.75 97 VAL A CA 1
ATOM 731 C C . VAL A 1 97 ? -8.243 -12.975 -13.886 1.00 97.75 97 VAL A C 1
ATOM 733 O O . VAL A 1 97 ? -8.011 -12.636 -15.044 1.00 97.75 97 VAL A O 1
ATOM 736 N N . GLY A 1 98 ? -8.045 -12.165 -12.843 1.00 97.31 98 GLY A N 1
ATOM 737 C CA . GLY A 1 98 ? -7.520 -10.810 -12.978 1.00 97.31 98 GLY A CA 1
ATOM 738 C C . GLY A 1 98 ? -6.125 -10.783 -13.601 1.00 97.31 98 GLY A C 1
ATOM 739 O O . GLY A 1 98 ? -5.896 -10.004 -14.522 1.00 97.31 98 GLY A O 1
ATOM 740 N N . ALA A 1 99 ? -5.223 -11.667 -13.161 1.00 96.50 99 ALA A N 1
ATOM 741 C CA . ALA A 1 99 ? -3.876 -11.784 -13.718 1.00 96.50 99 ALA A CA 1
ATOM 742 C C . ALA A 1 99 ? -3.901 -12.209 -15.192 1.00 96.50 99 ALA A C 1
ATOM 744 O O . ALA A 1 99 ? -3.343 -11.517 -16.037 1.00 96.50 99 ALA A O 1
ATOM 745 N N . VAL A 1 100 ? -4.616 -13.292 -15.516 1.00 98.06 100 VAL A N 1
ATOM 746 C CA . VAL A 1 100 ? -4.677 -13.833 -16.884 1.00 98.06 100 VAL A CA 1
ATOM 747 C C . VAL A 1 100 ? -5.315 -12.838 -17.851 1.00 98.06 100 VAL A C 1
ATOM 749 O O . VAL A 1 100 ? -4.775 -12.593 -18.927 1.00 98.06 100 VAL A O 1
ATOM 752 N N . LEU A 1 101 ? -6.459 -12.248 -17.488 1.00 97.88 101 LEU A N 1
ATOM 753 C CA . LEU A 1 101 ? -7.137 -11.287 -18.360 1.00 97.88 101 LEU A CA 1
ATOM 754 C C . LEU A 1 101 ? -6.379 -9.966 -18.445 1.00 97.88 101 LEU A C 1
ATOM 756 O O . LEU A 1 101 ? -6.320 -9.374 -19.521 1.00 97.88 101 LEU A O 1
ATOM 760 N N . GLY A 1 102 ? -5.788 -9.514 -17.339 1.00 97.38 102 GLY A N 1
ATOM 761 C CA . GLY A 1 102 ? -4.991 -8.297 -17.326 1.00 97.38 102 GLY A C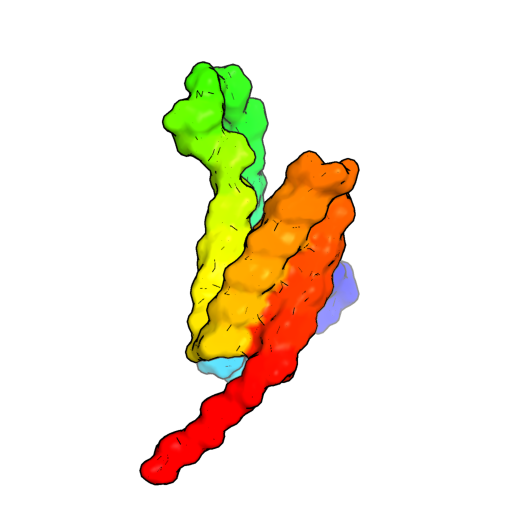A 1
ATOM 762 C C . GLY A 1 102 ? -3.743 -8.414 -18.193 1.00 97.38 102 GLY A C 1
ATOM 763 O O . GLY A 1 102 ? -3.469 -7.513 -18.983 1.00 97.38 102 GLY A O 1
ATOM 764 N N . GLU A 1 103 ? -3.039 -9.543 -18.118 1.00 97.06 103 GLU A N 1
ATOM 765 C CA . GLU A 1 103 ? -1.882 -9.830 -18.966 1.00 97.06 103 GLU A CA 1
ATOM 766 C C . GLU A 1 103 ? -2.288 -9.991 -20.436 1.00 97.06 103 GLU A C 1
ATOM 768 O O . GLU A 1 103 ? -1.718 -9.332 -21.305 1.00 97.06 103 GLU A O 1
ATOM 773 N N . ALA A 1 104 ? -3.330 -10.777 -20.725 1.00 98.12 104 ALA A N 1
ATOM 774 C CA . ALA A 1 104 ? -3.797 -10.983 -22.095 1.00 98.12 104 ALA A CA 1
ATOM 775 C C . ALA A 1 104 ? -4.237 -9.669 -22.764 1.00 98.12 104 ALA A C 1
ATOM 777 O O . ALA A 1 104 ? -3.795 -9.362 -23.870 1.00 98.12 104 ALA A O 1
ATOM 778 N N . VAL A 1 105 ? -5.070 -8.858 -22.102 1.00 98.19 105 VAL A N 1
ATOM 779 C CA . VAL A 1 105 ? -5.506 -7.556 -22.642 1.00 98.19 105 VAL A CA 1
ATOM 780 C C . VAL A 1 105 ? -4.342 -6.560 -22.684 1.00 98.19 105 VAL A C 1
ATOM 782 O O . VAL A 1 105 ? -4.241 -5.778 -23.631 1.00 98.19 105 VAL A O 1
ATOM 785 N N . GLY A 1 106 ? -3.444 -6.617 -21.698 1.00 97.81 106 GLY A N 1
ATOM 786 C CA . GLY A 1 106 ? -2.232 -5.805 -21.639 1.00 97.81 106 GLY A CA 1
ATOM 787 C C . GLY A 1 106 ? -1.329 -5.997 -22.855 1.00 97.81 106 GLY A C 1
ATOM 788 O O . GLY A 1 106 ? -0.884 -5.012 -23.445 1.00 97.81 106 GLY A O 1
ATOM 789 N N . LEU A 1 107 ? -1.108 -7.255 -23.249 1.00 97.75 107 LEU A N 1
ATOM 790 C CA . LEU A 1 107 ? -0.262 -7.635 -24.383 1.00 97.75 107 LEU A CA 1
ATOM 791 C C . LEU A 1 107 ? -0.954 -7.458 -25.741 1.00 97.75 107 LEU A C 1
ATOM 793 O O . LEU A 1 107 ? -0.296 -7.097 -26.714 1.00 97.75 107 LEU A O 1
ATOM 797 N N . LEU A 1 108 ? -2.262 -7.725 -25.826 1.00 98.06 108 LEU A N 1
ATOM 798 C CA . LEU A 1 108 ? -2.996 -7.728 -27.100 1.00 98.06 108 LEU A CA 1
ATOM 799 C C . LEU A 1 108 ? -3.592 -6.368 -27.480 1.00 98.06 108 LEU A C 1
ATOM 801 O O . LEU A 1 108 ? -3.842 -6.133 -28.661 1.00 98.06 108 LEU A O 1
ATOM 805 N N . VAL A 1 109 ? -3.869 -5.498 -26.504 1.00 97.75 109 VAL A N 1
ATOM 806 C CA . VAL A 1 109 ? -4.569 -4.225 -26.736 1.00 97.75 109 VAL A CA 1
ATOM 807 C C . VAL A 1 109 ? -3.770 -3.046 -26.194 1.00 97.75 109 VAL A C 1
ATOM 809 O O . VAL A 1 109 ? -3.286 -2.226 -26.971 1.00 97.75 109 VAL A O 1
ATOM 812 N N . SER A 1 110 ? -3.650 -2.923 -24.870 1.00 97.62 110 SER A N 1
ATOM 813 C CA . SER A 1 110 ? -2.786 -1.926 -24.230 1.00 97.62 110 SER A CA 1
ATOM 814 C C . SER A 1 110 ? -2.606 -2.213 -22.736 1.00 97.62 110 SER A C 1
ATOM 816 O O . SER A 1 110 ? -3.552 -2.676 -22.089 1.00 97.62 110 SER A O 1
ATOM 818 N N . PRO A 1 111 ? -1.454 -1.851 -22.137 1.00 94.88 111 PRO A N 1
ATOM 819 C CA . PRO A 1 111 ? -1.216 -2.042 -20.704 1.00 94.88 111 PRO A CA 1
ATOM 820 C C . PRO A 1 111 ? -2.287 -1.400 -19.813 1.00 94.88 111 PRO A C 1
ATOM 822 O O . PRO A 1 111 ? -2.744 -2.009 -18.848 1.00 94.88 111 PRO A O 1
ATOM 825 N N . SER A 1 112 ? -2.748 -0.193 -20.158 1.00 96.44 112 SER A N 1
ATOM 826 C CA . SER A 1 112 ? -3.779 0.518 -19.391 1.00 96.44 112 SER A CA 1
ATOM 827 C C . SER A 1 112 ? -5.120 -0.219 -19.396 1.00 96.44 112 SER A C 1
ATOM 829 O O . SER A 1 112 ? -5.771 -0.306 -18.356 1.00 96.44 112 SER A O 1
ATOM 831 N N . LEU A 1 113 ? -5.525 -0.784 -20.539 1.00 97.50 113 LEU A N 1
ATOM 832 C CA . LEU A 1 113 ? -6.739 -1.601 -20.613 1.00 97.50 113 LEU A CA 1
ATOM 833 C C . LEU A 1 113 ? -6.560 -2.953 -19.927 1.00 97.50 113 LEU A C 1
ATOM 835 O O . LEU A 1 113 ? -7.522 -3.446 -19.347 1.00 97.50 113 LEU A O 1
ATOM 839 N N . GLY A 1 114 ? -5.348 -3.514 -19.929 1.00 97.25 114 GLY A N 1
ATOM 840 C CA . GLY A 1 114 ? -5.007 -4.698 -19.140 1.00 97.25 114 GLY A CA 1
ATOM 841 C C . GLY A 1 114 ? -5.298 -4.499 -17.655 1.00 97.25 114 GLY A C 1
ATOM 842 O O . GLY A 1 114 ? -6.016 -5.294 -17.051 1.00 97.25 114 GLY A O 1
ATOM 843 N N . ILE A 1 115 ? -4.845 -3.380 -17.085 1.00 94.75 115 ILE A N 1
ATOM 844 C CA . ILE A 1 115 ? -5.112 -3.035 -15.679 1.00 94.75 115 ILE A CA 1
ATOM 845 C C . ILE A 1 115 ? -6.621 -2.950 -15.409 1.00 94.75 115 ILE A C 1
ATOM 847 O O . ILE A 1 115 ? -7.108 -3.539 -14.443 1.00 94.75 115 ILE A O 1
ATOM 851 N N . VAL A 1 116 ? -7.374 -2.257 -16.271 1.00 97.44 116 VAL A N 1
ATOM 852 C CA . VAL A 1 116 ? -8.830 -2.100 -16.111 1.00 97.44 116 VAL A CA 1
ATOM 853 C C . VAL A 1 116 ? -9.552 -3.444 -16.239 1.00 97.44 116 VAL A C 1
ATOM 855 O O . VAL A 1 116 ? -10.392 -3.775 -15.404 1.00 97.44 116 VAL A O 1
ATOM 858 N N . ALA A 1 117 ? -9.214 -4.240 -17.254 1.00 97.25 117 ALA A N 1
ATOM 859 C CA . ALA A 1 117 ? -9.830 -5.539 -17.494 1.00 97.25 117 ALA A CA 1
ATOM 860 C C . ALA A 1 117 ? -9.551 -6.510 -16.342 1.00 97.25 117 ALA A C 1
ATOM 862 O O . ALA A 1 117 ? -10.489 -7.092 -15.800 1.00 97.25 117 ALA A O 1
ATOM 863 N N . GLY A 1 118 ? -8.291 -6.645 -15.921 1.00 97.00 118 GLY A N 1
ATOM 864 C CA . GLY A 1 118 ? -7.915 -7.507 -14.802 1.00 97.00 118 GLY A CA 1
ATOM 865 C C . GLY A 1 118 ? -8.562 -7.070 -13.485 1.00 97.00 118 GLY A C 1
ATOM 866 O O . GLY A 1 118 ? -9.146 -7.895 -12.778 1.00 97.00 118 GLY A O 1
ATOM 867 N N . GLY A 1 119 ? -8.530 -5.765 -13.193 1.00 95.56 119 GLY A N 1
ATOM 868 C CA . GLY A 1 119 ? -9.079 -5.186 -11.965 1.00 95.56 119 GLY A CA 1
ATOM 869 C C . GLY A 1 119 ? -10.604 -5.259 -11.847 1.00 95.56 119 GLY A C 1
ATOM 870 O O . GLY A 1 119 ? -11.117 -5.287 -10.733 1.00 95.56 119 GLY A O 1
ATOM 871 N N . LEU A 1 120 ? -11.337 -5.327 -12.963 1.00 97.38 120 LEU A N 1
ATOM 872 C CA . LEU A 1 120 ? -12.800 -5.459 -12.956 1.00 97.38 120 LEU A CA 1
ATOM 873 C C . LEU A 1 120 ? -13.259 -6.913 -13.104 1.00 97.38 120 LEU A C 1
ATOM 875 O O . LEU A 1 120 ? -14.099 -7.385 -12.335 1.00 97.38 120 LEU A O 1
ATOM 879 N N . LEU A 1 121 ? -12.716 -7.637 -14.085 1.00 97.88 121 LEU A N 1
ATOM 880 C CA . LEU A 1 121 ? -13.186 -8.978 -14.438 1.00 97.88 121 LEU A CA 1
ATOM 881 C C . LEU A 1 121 ? -12.699 -10.045 -13.454 1.00 97.88 121 LEU A C 1
ATOM 883 O O . LEU A 1 121 ? -13.421 -11.012 -13.217 1.00 97.88 121 LEU A O 1
ATOM 887 N N . GLY A 1 122 ? -11.525 -9.856 -12.840 1.00 97.00 122 GLY A N 1
ATOM 888 C CA . GLY A 1 122 ? -11.034 -10.725 -11.770 1.00 97.00 122 GLY A CA 1
ATOM 889 C C . GLY A 1 122 ? -12.013 -10.781 -10.593 1.00 97.00 122 GLY A C 1
ATOM 890 O O . GLY A 1 122 ? -12.626 -11.827 -10.361 1.00 97.00 122 GLY A O 1
ATOM 891 N N . PRO A 1 123 ? -12.245 -9.665 -9.876 1.00 95.75 123 PRO A N 1
ATOM 892 C CA . PRO A 1 123 ? -13.205 -9.623 -8.774 1.00 95.75 123 PRO A CA 1
ATOM 893 C C . PRO A 1 123 ? -14.616 -10.065 -9.175 1.00 95.75 123 PRO A C 1
ATOM 895 O O . PRO A 1 123 ? -15.239 -10.821 -8.432 1.00 95.75 123 PRO A O 1
ATOM 898 N N . ALA A 1 124 ? -15.103 -9.681 -10.362 1.00 97.12 124 ALA A N 1
ATOM 899 C CA . ALA A 1 124 ? -16.408 -10.129 -10.857 1.00 97.12 124 ALA A CA 1
ATOM 900 C C . ALA A 1 124 ? -16.498 -11.663 -10.970 1.00 97.12 124 ALA A C 1
ATOM 902 O O . ALA A 1 124 ? -17.486 -12.259 -10.534 1.00 97.12 124 ALA A O 1
ATOM 903 N N . ALA A 1 125 ? -15.454 -12.319 -11.486 1.00 96.81 125 ALA A N 1
ATOM 904 C CA . ALA A 1 125 ? -15.387 -13.776 -11.544 1.00 96.81 125 ALA A CA 1
ATOM 905 C C . ALA A 1 125 ? -15.308 -14.410 -10.147 1.00 96.81 125 ALA A C 1
ATOM 907 O O . ALA A 1 125 ? -15.968 -15.418 -9.896 1.00 96.81 125 ALA A O 1
ATOM 908 N N . GLY A 1 126 ? -14.554 -13.810 -9.221 1.00 95.38 126 GLY A N 1
ATOM 909 C CA . GLY A 1 126 ? -14.497 -14.254 -7.826 1.00 95.38 126 GLY A CA 1
ATOM 910 C C . GLY A 1 126 ? -15.857 -14.190 -7.122 1.00 95.38 126 GLY A C 1
ATOM 911 O O . GLY A 1 126 ? -16.232 -15.136 -6.428 1.00 95.38 126 GLY A O 1
ATOM 912 N N . LEU A 1 127 ? -16.628 -13.122 -7.351 1.00 95.00 127 LEU A N 1
ATOM 913 C CA . LEU A 1 127 ? -17.981 -12.948 -6.806 1.00 95.00 127 LEU A CA 1
ATOM 914 C C . LEU A 1 127 ? -18.984 -13.969 -7.361 1.00 95.00 127 LEU A C 1
ATOM 916 O O . LEU A 1 127 ? -19.895 -14.383 -6.646 1.00 95.00 127 LEU A O 1
ATOM 920 N N . ALA A 1 128 ? -18.800 -14.412 -8.607 1.00 95.31 128 ALA A N 1
ATOM 921 C CA . ALA A 1 128 ? -19.634 -15.445 -9.220 1.00 95.31 128 ALA A CA 1
ATOM 922 C C . ALA A 1 128 ? -19.390 -16.852 -8.638 1.00 95.31 128 ALA A C 1
ATOM 924 O O . ALA A 1 128 ? -20.206 -17.754 -8.837 1.00 95.31 128 ALA A O 1
ATOM 925 N N . VAL A 1 129 ? -18.287 -17.069 -7.911 1.00 94.00 129 VAL A N 1
ATOM 926 C CA . VAL A 1 129 ? -18.011 -18.357 -7.262 1.00 94.00 129 VAL A CA 1
ATOM 927 C C . VAL A 1 129 ? -18.955 -18.538 -6.066 1.00 94.00 129 VAL A C 1
ATOM 929 O O . VAL A 1 129 ? -18.989 -17.680 -5.180 1.00 94.00 129 VAL A O 1
ATOM 932 N N . PRO A 1 130 ? -19.691 -19.661 -5.966 1.00 86.88 130 PRO A N 1
ATOM 933 C CA . PRO A 1 130 ? -20.566 -19.928 -4.829 1.00 86.88 130 PRO A CA 1
ATOM 934 C C . PRO A 1 130 ? -19.807 -19.938 -3.501 1.00 86.88 130 PRO A C 1
ATOM 936 O O . PRO A 1 130 ? -18.685 -20.446 -3.409 1.00 86.88 130 PRO A O 1
ATOM 939 N N . GLU A 1 131 ? -20.432 -19.391 -2.463 1.00 80.12 131 GLU A N 1
ATOM 940 C CA . GLU A 1 131 ? -19.884 -19.416 -1.112 1.00 80.12 131 GLU A CA 1
ATOM 941 C C . GLU A 1 131 ? -19.888 -20.863 -0.613 1.00 80.12 131 GLU A C 1
ATOM 943 O O . GLU A 1 131 ? -20.861 -21.598 -0.804 1.00 80.12 131 GLU A O 1
ATOM 948 N N . ARG A 1 132 ? -18.784 -21.319 -0.011 1.00 69.94 132 ARG A N 1
ATOM 949 C CA . ARG A 1 132 ? -18.798 -22.631 0.641 1.00 69.94 132 ARG A CA 1
ATOM 950 C C . ARG A 1 132 ? -19.732 -22.530 1.842 1.00 69.94 132 ARG A C 1
ATOM 952 O O . ARG A 1 132 ? -19.447 -21.765 2.756 1.00 69.94 132 ARG A O 1
ATOM 959 N N . ALA A 1 133 ? -20.809 -23.315 1.837 1.00 62.28 133 ALA A N 1
ATOM 960 C CA . ALA A 1 133 ? -21.670 -23.460 3.002 1.00 62.28 133 ALA A CA 1
ATOM 961 C C . ALA A 1 133 ? -20.815 -23.854 4.225 1.00 62.28 133 ALA A C 1
ATOM 963 O O . ALA A 1 133 ? -19.920 -24.702 4.078 1.00 62.28 133 ALA A O 1
ATOM 964 N N . PRO A 1 134 ? -21.042 -23.243 5.402 1.00 58.00 134 PRO A N 1
ATOM 965 C CA . PRO A 1 134 ? -20.324 -23.613 6.612 1.00 58.00 134 PRO A CA 1
ATOM 966 C C . PRO A 1 134 ? -20.528 -25.108 6.871 1.00 58.00 134 PRO A C 1
ATOM 968 O O . PRO A 1 134 ? -21.641 -25.625 6.783 1.00 58.00 134 PRO A O 1
ATOM 971 N N . ARG A 1 135 ? -19.426 -25.825 7.110 1.00 60.28 135 ARG A N 1
ATOM 972 C CA . ARG A 1 135 ? -19.486 -27.229 7.524 1.00 60.28 135 ARG A CA 1
ATOM 973 C C . ARG A 1 135 ? -19.972 -27.248 8.973 1.00 60.28 135 ARG A C 1
ATOM 975 O O . ARG A 1 135 ? -19.239 -26.783 9.841 1.00 60.28 135 ARG A O 1
ATOM 982 N N . ASN A 1 136 ? -21.202 -27.719 9.174 1.00 54.94 136 ASN A N 1
ATOM 983 C CA . ASN A 1 136 ? -21.775 -28.038 10.484 1.00 54.94 136 ASN A CA 1
ATOM 984 C C . ASN A 1 136 ? -21.035 -29.210 11.132 1.00 54.94 136 ASN A C 1
ATOM 986 O O . ASN A 1 136 ? -20.643 -30.131 10.375 1.00 54.94 136 ASN A O 1
#

pLDDT: mean 92.01, std 7.15, range [54.94, 98.19]

Foldseek 3Di:
DDPVVVVVLVVLDDPQLVVQQVVVCVVVVHHDVVSSCCRRVVVPVVVVVVVVVCCVPCVVVDPPVVVVVVVCVVVVVVVVVLVVVDPDDLSVQLQVQLVVQLVVCCVPPNNVVSNVRSVPVSNVRSVPDDDPDDDD